Protein AF-A0A975HJW2-F1 (afdb_monomer)

Foldseek 3Di:
DDDPDDPVVLVVQLVVQCPDPPSVVVLVCCCPPVVDDSSLVSVVVVCVVVVHDDDPVRSVVVVVVVVVCCVPPVVVVVVVVVVVCVVDPPPPVVVPDDPPPD

Sequence (102 aa):
MNSPICTTAFWHFSCDLYALSGVQDALLCAQNQDAKNVNILLLLRYLETLHLQLEQQQLDTLKQCAQEFDRLLLAPHRVIRFPFQSRLFIPSCVFNRTRIAA

Mean predicted aligned error: 10.05 Å

Structure (mmCIF, N/CA/C/O backbone):
data_AF-A0A975HJW2-F1
#
_entry.id   AF-A0A975HJW2-F1
#
loop_
_atom_site.group_PDB
_atom_site.id
_atom_site.type_symbol
_atom_site.label_atom_id
_atom_site.label_alt_id
_atom_site.label_comp_id
_atom_site.label_asym_id
_atom_site.label_entity_id
_atom_site.label_seq_id
_atom_site.pdbx_PDB_ins_code
_atom_site.Cartn_x
_atom_site.Cartn_y
_atom_site.Cartn_z
_atom_site.occupancy
_atom_site.B_iso_or_equiv
_atom_site.auth_seq_id
_atom_site.auth_comp_id
_atom_site.auth_asym_id
_atom_site.auth_atom_id
_atom_site.pdbx_PDB_model_num
ATOM 1 N N . MET A 1 1 ? 7.395 3.517 23.644 1.00 37.72 1 MET A N 1
ATOM 2 C CA . MET A 1 1 ? 6.694 4.144 22.504 1.00 37.72 1 MET A CA 1
ATOM 3 C C . MET A 1 1 ? 5.773 3.092 21.910 1.00 37.72 1 MET A C 1
ATOM 5 O O . MET A 1 1 ? 6.270 2.177 21.270 1.00 37.72 1 MET A O 1
ATOM 9 N N . ASN A 1 2 ? 4.472 3.153 22.195 1.00 48.75 2 ASN A N 1
ATOM 10 C CA . ASN A 1 2 ? 3.499 2.230 21.608 1.00 48.75 2 ASN A CA 1
ATOM 11 C C . ASN A 1 2 ? 3.056 2.828 20.276 1.00 48.75 2 ASN A C 1
ATOM 13 O O . ASN A 1 2 ? 2.210 3.719 20.263 1.00 48.75 2 ASN A O 1
ATOM 17 N N . SER A 1 3 ? 3.668 2.405 19.170 1.00 58.69 3 SER A N 1
ATOM 18 C CA . SER A 1 3 ? 3.134 2.756 17.856 1.00 58.69 3 SER A CA 1
ATOM 19 C C . SER A 1 3 ? 1.732 2.149 17.739 1.00 58.69 3 SER A C 1
ATOM 21 O O . SER A 1 3 ? 1.600 0.935 17.896 1.00 58.69 3 SER A O 1
ATOM 23 N N . PRO A 1 4 ? 0.686 2.949 17.464 1.00 71.62 4 PRO A N 1
ATOM 24 C CA . PRO A 1 4 ? -0.682 2.440 17.324 1.00 71.62 4 PRO A CA 1
ATOM 25 C C . PRO A 1 4 ? -0.839 1.508 16.110 1.00 71.62 4 PRO A C 1
ATOM 27 O O . PRO A 1 4 ? -1.828 0.793 15.987 1.00 71.62 4 PRO A O 1
ATOM 30 N N . ILE A 1 5 ? 0.155 1.497 15.219 1.00 79.81 5 ILE A N 1
ATOM 31 C CA . ILE A 1 5 ? 0.204 0.696 14.003 1.00 79.81 5 ILE A CA 1
ATOM 32 C C . ILE A 1 5 ? 1.163 -0.475 14.239 1.00 79.81 5 ILE A C 1
ATOM 34 O O . ILE A 1 5 ? 2.374 -0.286 14.354 1.00 79.81 5 ILE A O 1
ATOM 38 N N . CYS A 1 6 ? 0.626 -1.693 14.290 1.00 87.56 6 CYS A N 1
ATOM 39 C CA . CYS A 1 6 ? 1.429 -2.913 14.259 1.00 87.56 6 CYS A CA 1
ATOM 40 C C . CYS A 1 6 ? 1.810 -3.241 12.808 1.00 87.56 6 CYS A C 1
ATOM 42 O O . CYS A 1 6 ? 0.937 -3.514 11.984 1.00 87.56 6 CYS A O 1
ATOM 44 N N . THR A 1 7 ? 3.110 -3.245 12.500 1.00 87.62 7 THR A N 1
ATOM 45 C CA . THR A 1 7 ? 3.632 -3.506 11.148 1.00 87.62 7 THR A CA 1
ATOM 46 C C . THR A 1 7 ? 3.174 -4.857 10.598 1.00 87.62 7 THR A C 1
ATOM 48 O O . THR A 1 7 ? 2.771 -4.945 9.443 1.00 87.62 7 THR A O 1
ATOM 51 N N . THR A 1 8 ? 3.179 -5.906 11.424 1.00 89.50 8 THR A N 1
ATOM 52 C CA . THR A 1 8 ? 2.734 -7.249 11.018 1.00 89.50 8 THR A CA 1
ATOM 53 C C . THR A 1 8 ? 1.249 -7.262 10.665 1.00 89.50 8 THR A C 1
ATOM 55 O O . THR A 1 8 ? 0.868 -7.800 9.629 1.00 89.50 8 THR A O 1
ATOM 58 N N . ALA A 1 9 ? 0.411 -6.615 11.480 1.00 90.06 9 ALA A N 1
ATOM 59 C CA . ALA A 1 9 ? -1.026 -6.528 11.223 1.00 90.06 9 ALA A CA 1
ATOM 60 C C . ALA A 1 9 ? -1.331 -5.738 9.939 1.00 90.06 9 ALA A C 1
ATOM 62 O O . ALA A 1 9 ? -2.151 -6.175 9.134 1.00 90.06 9 ALA A O 1
ATOM 63 N N . PHE A 1 10 ? -0.613 -4.635 9.700 1.00 92.75 10 PHE A N 1
ATOM 64 C CA . PHE A 1 10 ? -0.705 -3.875 8.452 1.00 92.75 10 PHE A CA 1
ATOM 65 C C . PHE A 1 10 ? -0.346 -4.723 7.222 1.00 92.75 10 PHE A C 1
ATOM 67 O O . PHE A 1 10 ? -1.051 -4.673 6.211 1.00 92.75 10 PHE A O 1
ATOM 74 N N . TRP A 1 11 ? 0.729 -5.514 7.293 1.00 91.50 11 TRP A N 1
ATOM 75 C CA . TRP A 1 11 ? 1.131 -6.373 6.179 1.00 91.50 11 TRP A CA 1
ATOM 76 C C . TRP A 1 11 ? 0.107 -7.467 5.891 1.00 91.50 11 TRP A C 1
ATOM 78 O O . TRP A 1 11 ? -0.237 -7.663 4.728 1.00 91.50 11 TRP A O 1
ATOM 88 N N . HIS A 1 12 ? -0.425 -8.130 6.922 1.00 91.94 12 HIS A N 1
ATOM 89 C CA . HIS A 1 12 ? -1.494 -9.116 6.738 1.00 91.94 12 HIS A CA 1
ATOM 90 C C . HIS A 1 12 ? -2.734 -8.487 6.104 1.00 91.94 12 HIS A C 1
ATOM 92 O O . HIS A 1 12 ? -3.188 -8.969 5.070 1.00 91.94 12 HIS A O 1
ATOM 98 N N . PHE A 1 13 ? -3.197 -7.354 6.640 1.00 93.38 13 PHE A N 1
ATOM 99 C CA . PHE A 1 13 ? -4.309 -6.605 6.060 1.00 93.38 13 PHE A CA 1
ATOM 100 C C . PHE A 1 13 ? -4.070 -6.259 4.586 1.00 93.38 13 PHE A C 1
ATOM 102 O O . PHE A 1 13 ? -4.952 -6.435 3.751 1.00 93.38 13 PHE A O 1
ATOM 109 N N . SER A 1 14 ? -2.870 -5.780 4.256 1.00 93.44 14 SER A N 1
ATOM 110 C CA . SER A 1 14 ? -2.514 -5.397 2.890 1.00 93.44 14 SER A CA 1
ATOM 111 C C . SER A 1 14 ? -2.550 -6.591 1.942 1.00 93.44 14 SER A C 1
ATOM 113 O O . SER A 1 14 ? -3.099 -6.477 0.850 1.00 93.44 14 SER A O 1
ATOM 115 N N . CYS A 1 15 ? -2.006 -7.737 2.359 1.00 92.25 15 CYS A N 1
ATOM 116 C CA . CYS A 1 15 ? -2.051 -8.974 1.584 1.00 92.25 15 CYS A CA 1
ATOM 117 C C . CYS A 1 15 ? -3.492 -9.455 1.368 1.00 92.25 15 CYS A C 1
ATOM 119 O O . CYS A 1 15 ? -3.853 -9.786 0.240 1.00 92.25 15 CYS A O 1
ATOM 121 N N . ASP A 1 16 ? -4.316 -9.442 2.417 1.00 92.31 16 ASP A N 1
ATOM 122 C CA . ASP A 1 16 ? -5.714 -9.873 2.349 1.00 92.31 16 ASP A CA 1
ATOM 123 C C . ASP A 1 16 ? -6.533 -8.959 1.429 1.00 92.31 16 ASP A C 1
ATOM 125 O O . ASP A 1 16 ? -7.270 -9.437 0.566 1.00 92.31 16 ASP A O 1
ATOM 129 N N . LEU A 1 17 ? -6.353 -7.640 1.554 1.00 91.62 17 LEU A N 1
ATOM 130 C CA . LEU A 1 17 ? -7.003 -6.645 0.704 1.00 91.62 17 LEU A CA 1
ATOM 131 C C . LEU A 1 17 ? -6.578 -6.805 -0.760 1.00 91.62 17 LEU A C 1
ATOM 133 O O . LEU A 1 17 ? -7.420 -6.771 -1.654 1.00 91.62 17 LEU A O 1
ATOM 137 N N . TYR A 1 18 ? -5.286 -7.007 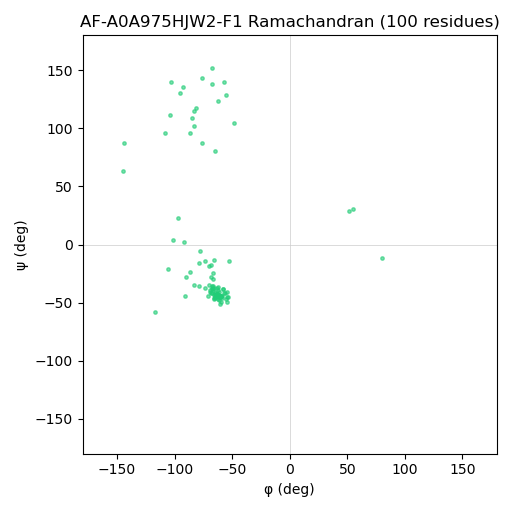-1.013 1.00 89.44 18 TYR A N 1
ATOM 138 C CA . TYR A 1 18 ? -4.751 -7.168 -2.365 1.00 89.44 18 TYR A CA 1
ATOM 139 C C . TYR A 1 18 ? -5.201 -8.478 -3.029 1.00 89.44 18 TYR A C 1
ATOM 141 O O . TYR A 1 18 ? -5.318 -8.534 -4.252 1.00 89.44 18 TYR A O 1
ATOM 149 N N . ALA A 1 19 ? -5.484 -9.517 -2.237 1.00 88.81 19 ALA A N 1
ATOM 150 C CA . ALA A 1 19 ? -6.004 -10.795 -2.716 1.00 88.81 19 ALA A CA 1
ATOM 151 C C . ALA A 1 19 ? -7.484 -10.736 -3.142 1.00 88.81 19 ALA A C 1
ATOM 153 O O . ALA A 1 19 ? -7.965 -11.660 -3.804 1.00 88.81 19 ALA A O 1
ATOM 154 N N . LEU A 1 20 ? -8.216 -9.672 -2.788 1.00 90.75 20 LEU A N 1
ATOM 155 C CA . LEU A 1 20 ? -9.597 -9.492 -3.227 1.00 90.75 20 LEU A CA 1
ATOM 156 C C . LEU A 1 20 ? -9.668 -9.245 -4.739 1.00 90.75 20 LEU A C 1
ATOM 158 O O . LEU A 1 20 ? -8.901 -8.473 -5.320 1.00 90.75 20 LEU A O 1
ATOM 162 N N . SER A 1 21 ? -10.650 -9.883 -5.377 1.00 88.12 21 SER A N 1
ATOM 163 C CA . SER A 1 21 ? -10.868 -9.778 -6.821 1.00 88.12 21 SER A CA 1
ATOM 164 C C . SER A 1 21 ? -11.030 -8.319 -7.258 1.00 88.12 21 SER A C 1
ATOM 166 O O . SER A 1 21 ? -11.850 -7.585 -6.709 1.00 88.12 21 SER A O 1
ATOM 168 N N . GLY A 1 22 ? -10.259 -7.906 -8.265 1.00 88.06 22 GLY A N 1
ATOM 169 C CA . GLY A 1 22 ? -10.290 -6.556 -8.836 1.00 88.06 22 GLY A CA 1
ATOM 170 C C . GLY A 1 22 ? -9.525 -5.487 -8.045 1.00 88.06 22 GLY A C 1
ATOM 171 O O . GLY A 1 22 ? -9.272 -4.414 -8.590 1.00 88.06 22 GLY A O 1
ATOM 172 N N . VAL A 1 23 ? -9.096 -5.758 -6.804 1.00 88.94 23 VAL A N 1
ATOM 173 C CA . VAL A 1 23 ? -8.328 -4.781 -6.009 1.00 88.94 23 VAL A CA 1
ATOM 174 C C . VAL A 1 23 ? -6.922 -4.601 -6.567 1.00 88.94 23 VAL A C 1
ATOM 176 O O . VAL A 1 23 ? -6.481 -3.466 -6.741 1.00 88.94 23 VAL A O 1
ATOM 179 N N . GLN A 1 24 ? -6.241 -5.695 -6.916 1.00 89.19 24 GLN A N 1
ATOM 180 C CA . GLN A 1 24 ? -4.936 -5.631 -7.574 1.00 89.19 24 GLN A CA 1
ATOM 181 C C . GLN A 1 24 ? -4.984 -4.776 -8.850 1.00 89.19 24 GLN A C 1
ATOM 183 O O . GLN A 1 24 ? -4.161 -3.876 -9.015 1.00 89.19 24 GLN A O 1
ATOM 188 N N . ASP A 1 25 ? -5.953 -5.024 -9.732 1.00 87.62 25 ASP A N 1
ATOM 189 C CA . ASP A 1 25 ? -6.070 -4.294 -10.997 1.00 87.62 25 ASP A CA 1
ATOM 190 C C . ASP A 1 25 ? -6.378 -2.813 -10.765 1.00 87.62 25 ASP A C 1
ATOM 192 O O . ASP A 1 25 ? -5.761 -1.952 -11.390 1.00 87.62 25 ASP A O 1
ATOM 196 N N . ALA A 1 26 ? -7.265 -2.496 -9.817 1.00 87.94 26 ALA A N 1
ATOM 197 C CA . ALA A 1 26 ? -7.577 -1.119 -9.450 1.00 87.94 26 ALA A CA 1
ATOM 198 C C . ALA A 1 26 ? -6.356 -0.375 -8.881 1.00 87.94 26 ALA A C 1
ATOM 200 O O . ALA A 1 26 ? -6.097 0.768 -9.262 1.00 87.94 26 ALA A O 1
ATOM 201 N N . LEU A 1 27 ? -5.577 -1.017 -8.005 1.00 88.12 27 LEU A N 1
ATOM 202 C CA . LEU A 1 27 ? -4.371 -0.430 -7.416 1.00 88.12 27 LEU A CA 1
ATOM 203 C C . LEU A 1 27 ? -3.265 -0.236 -8.457 1.00 88.12 27 LEU A C 1
ATOM 205 O O . LEU A 1 27 ? -2.625 0.814 -8.476 1.00 88.12 27 LEU A O 1
ATOM 209 N N . LEU A 1 28 ? -3.065 -1.204 -9.354 1.00 87.12 28 LEU A N 1
ATOM 210 C CA . LEU A 1 28 ? -2.104 -1.081 -10.452 1.00 87.12 28 LEU A CA 1
ATOM 211 C C . LEU A 1 28 ? -2.534 -0.021 -11.471 1.00 87.12 28 LEU A C 1
ATOM 213 O O . LEU A 1 28 ? -1.691 0.720 -11.974 1.00 87.12 28 LEU A O 1
ATOM 217 N N . CYS A 1 29 ? -3.832 0.090 -11.750 1.00 86.69 29 CYS A N 1
ATOM 218 C CA . CYS A 1 29 ? -4.392 1.150 -12.582 1.00 86.69 29 CYS A CA 1
ATOM 219 C C . CYS A 1 29 ? -4.113 2.527 -11.963 1.00 86.69 29 CYS A C 1
ATOM 221 O O . CYS A 1 29 ? -3.497 3.374 -12.608 1.00 86.69 29 CYS A O 1
ATOM 223 N N . ALA A 1 30 ? -4.439 2.706 -10.679 1.00 84.50 30 ALA A N 1
ATOM 224 C CA . ALA A 1 30 ? -4.148 3.925 -9.927 1.00 84.50 30 ALA A CA 1
ATOM 225 C C . ALA A 1 30 ? -2.643 4.252 -9.899 1.00 84.50 30 ALA A C 1
ATOM 227 O O . ALA A 1 30 ? -2.251 5.413 -10.012 1.00 84.50 30 ALA A O 1
ATOM 228 N N . GLN A 1 31 ? -1.783 3.238 -9.786 1.00 85.31 31 GLN A N 1
ATOM 229 C CA . GLN A 1 31 ? -0.336 3.425 -9.823 1.00 85.31 31 GLN A CA 1
ATOM 230 C C . GLN A 1 31 ? 0.154 3.916 -11.186 1.00 85.31 31 GLN A C 1
ATOM 232 O O . GLN A 1 31 ? 0.980 4.824 -11.253 1.00 85.31 31 GLN A O 1
ATOM 237 N N . ASN A 1 32 ? -0.320 3.299 -12.267 1.00 82.75 32 ASN A N 1
ATOM 238 C CA . ASN A 1 32 ? 0.198 3.550 -13.607 1.00 82.75 32 ASN A CA 1
ATOM 239 C C . ASN A 1 32 ? -0.418 4.795 -14.259 1.00 82.75 32 ASN A C 1
ATOM 241 O O . ASN A 1 32 ? 0.276 5.478 -15.005 1.00 82.75 32 ASN A O 1
ATOM 245 N N . GLN A 1 33 ? -1.697 5.082 -14.000 1.00 81.88 33 GLN A N 1
ATOM 246 C CA . GLN A 1 33 ? -2.422 6.197 -14.620 1.00 81.88 33 GLN A CA 1
ATOM 247 C C . GLN A 1 33 ? -2.322 7.484 -13.798 1.00 81.88 33 GLN A C 1
ATOM 249 O O . GLN A 1 33 ? -2.040 8.540 -14.354 1.00 81.88 33 GLN A O 1
ATOM 254 N N . ASP A 1 34 ? -2.483 7.391 -12.474 1.00 75.62 34 ASP A N 1
ATOM 255 C CA . ASP A 1 34 ? -2.527 8.566 -11.592 1.00 75.62 34 ASP A CA 1
ATOM 256 C C . ASP A 1 34 ? -1.203 8.817 -10.851 1.00 75.62 34 ASP A C 1
ATOM 258 O O . ASP A 1 34 ? -1.143 9.673 -9.967 1.00 75.62 34 ASP A O 1
ATOM 262 N N . ALA A 1 35 ? -0.157 8.030 -11.137 1.00 78.81 35 ALA A N 1
ATOM 263 C CA . ALA A 1 35 ? 1.116 8.039 -10.407 1.00 78.81 35 ALA A CA 1
ATOM 264 C C . ALA A 1 35 ? 0.949 7.900 -8.876 1.00 78.81 35 ALA A C 1
ATOM 266 O O . ALA A 1 35 ? 1.766 8.397 -8.095 1.00 78.81 35 ALA A O 1
ATOM 267 N N . LYS A 1 36 ? -0.119 7.227 -8.423 1.00 83.44 36 LYS A N 1
ATOM 268 C CA . LYS A 1 36 ? -0.395 7.027 -6.994 1.00 83.44 36 LYS A CA 1
ATOM 269 C C . LYS A 1 36 ? 0.523 5.957 -6.411 1.00 83.44 36 LYS A C 1
ATOM 271 O O . LYS A 1 36 ? 0.795 4.930 -7.029 1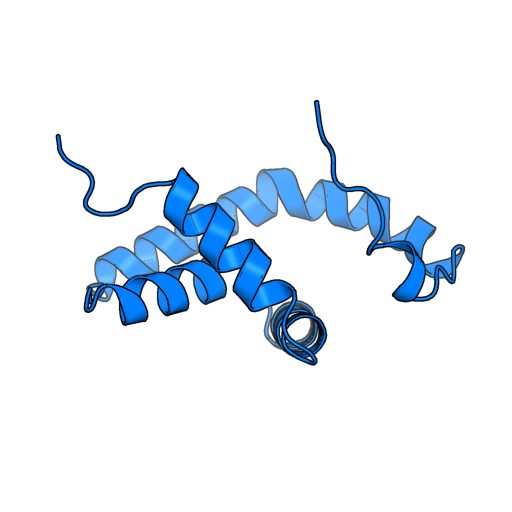.00 83.44 36 LYS A O 1
ATOM 276 N N . ASN A 1 37 ? 0.958 6.156 -5.170 1.00 88.19 37 ASN A N 1
ATOM 277 C CA . ASN A 1 37 ? 1.721 5.142 -4.453 1.00 88.19 37 ASN A CA 1
ATOM 278 C C . ASN A 1 37 ? 0.768 4.120 -3.806 1.00 88.19 37 ASN A C 1
ATOM 280 O O . ASN A 1 37 ? 0.006 4.458 -2.898 1.00 88.19 37 ASN A O 1
ATOM 284 N N . VAL A 1 38 ? 0.826 2.866 -4.265 1.00 89.38 38 VAL A N 1
ATOM 285 C CA . VAL A 1 38 ? -0.030 1.768 -3.776 1.00 89.38 38 VAL A CA 1
ATOM 286 C C . VAL A 1 38 ? 0.117 1.553 -2.270 1.00 89.38 38 VAL A C 1
ATOM 288 O O . VAL A 1 38 ? -0.883 1.345 -1.591 1.00 89.38 38 VAL A O 1
ATOM 291 N N . ASN A 1 39 ? 1.330 1.669 -1.724 1.00 88.88 39 ASN A N 1
ATOM 292 C CA . ASN A 1 39 ? 1.567 1.452 -0.296 1.00 88.88 39 ASN A CA 1
ATOM 293 C C . ASN A 1 39 ? 0.884 2.523 0.562 1.00 88.88 39 ASN A C 1
ATOM 295 O O . ASN A 1 39 ? 0.357 2.203 1.624 1.00 88.88 39 ASN A O 1
ATOM 299 N N . ILE A 1 40 ? 0.827 3.774 0.088 1.00 90.31 40 ILE A N 1
ATOM 300 C CA . ILE A 1 40 ? 0.061 4.828 0.768 1.00 90.31 40 ILE A CA 1
ATOM 301 C C . ILE A 1 40 ? -1.432 4.500 0.740 1.00 90.31 40 ILE A C 1
ATOM 303 O O . ILE A 1 40 ? -2.089 4.620 1.768 1.00 90.31 40 ILE A O 1
ATOM 307 N N . LEU A 1 41 ? -1.977 4.066 -0.401 1.00 91.25 41 LEU A N 1
ATOM 308 C CA . LEU A 1 41 ? -3.398 3.708 -0.499 1.00 91.25 41 LEU A CA 1
ATOM 309 C C . LEU A 1 41 ? -3.763 2.566 0.460 1.00 91.25 41 LEU A C 1
ATOM 311 O O . LEU A 1 41 ? -4.769 2.655 1.160 1.00 91.25 41 LEU A O 1
ATOM 315 N N . LEU A 1 42 ? -2.926 1.528 0.528 1.00 92.19 42 LEU A N 1
ATOM 316 C CA . LEU A 1 42 ? -3.095 0.413 1.462 1.00 92.19 42 LEU A CA 1
ATOM 317 C C . LEU A 1 42 ? -3.018 0.880 2.921 1.00 92.19 42 LEU A C 1
ATOM 319 O O . LEU A 1 42 ? -3.846 0.475 3.735 1.00 92.19 42 LEU A O 1
ATOM 323 N N . LEU A 1 43 ? -2.075 1.769 3.249 1.00 91.62 43 LEU A N 1
ATOM 324 C CA . LEU A 1 43 ? -1.945 2.323 4.596 1.00 91.62 43 LEU A CA 1
ATOM 325 C C . LEU A 1 43 ? -3.159 3.166 4.987 1.00 91.62 43 LEU A C 1
ATOM 327 O O . LEU A 1 43 ? -3.689 2.981 6.076 1.00 91.62 43 LEU A O 1
ATOM 331 N N . LEU A 1 44 ? -3.635 4.049 4.108 1.00 91.50 44 LEU A N 1
ATOM 332 C CA . LEU A 1 44 ? -4.829 4.858 4.366 1.00 91.50 44 LEU A CA 1
ATOM 333 C C . LEU A 1 44 ? -6.050 3.974 4.621 1.00 91.50 44 LEU A C 1
ATOM 335 O O . LEU A 1 44 ? -6.769 4.188 5.593 1.00 91.50 44 LEU A O 1
ATOM 339 N N . ARG A 1 45 ? -6.231 2.926 3.811 1.00 92.62 45 ARG A N 1
ATOM 340 C CA . ARG A 1 45 ? -7.295 1.942 4.030 1.00 92.62 45 ARG A CA 1
ATOM 341 C C . ARG A 1 45 ? -7.154 1.202 5.353 1.00 92.62 45 ARG A C 1
ATOM 343 O O . ARG A 1 45 ? -8.154 0.978 6.022 1.00 92.62 45 ARG A O 1
ATOM 350 N N . TYR A 1 46 ? -5.938 0.847 5.752 1.00 92.88 46 TYR A N 1
ATOM 351 C CA . TYR A 1 46 ? -5.706 0.211 7.045 1.00 92.88 46 TYR A CA 1
ATOM 352 C C . TYR A 1 46 ? -6.040 1.153 8.209 1.00 92.88 46 TYR A C 1
ATOM 354 O O . TYR A 1 46 ? -6.722 0.756 9.151 1.00 92.88 46 TYR A O 1
ATOM 362 N N . LEU A 1 47 ? -5.632 2.420 8.127 1.00 91.88 47 LEU A N 1
ATOM 363 C CA . LEU A 1 47 ? -5.931 3.428 9.147 1.00 91.88 47 LEU A CA 1
ATOM 364 C C . LEU A 1 47 ? -7.435 3.683 9.300 1.00 91.88 47 LEU A C 1
ATOM 366 O O . LEU A 1 47 ? -7.903 3.823 10.430 1.00 91.88 47 LEU A O 1
ATOM 370 N N . GLU A 1 48 ? -8.197 3.651 8.201 1.00 91.81 48 GLU A N 1
ATOM 371 C CA . GLU A 1 48 ? -9.664 3.709 8.246 1.00 91.81 48 GLU A CA 1
ATOM 372 C C . GLU A 1 48 ? -10.253 2.582 9.113 1.00 91.81 48 GLU A C 1
ATOM 374 O O . GLU A 1 48 ? -11.145 2.847 9.918 1.00 91.81 48 GLU A O 1
ATOM 379 N N . THR A 1 49 ? -9.729 1.350 9.022 1.00 91.38 49 THR A N 1
ATOM 380 C CA . THR A 1 49 ? -10.196 0.219 9.859 1.00 91.38 49 THR A CA 1
ATOM 381 C C . THR A 1 49 ? -9.885 0.388 11.345 1.00 91.38 49 THR A C 1
ATOM 383 O O . THR A 1 49 ? -10.577 -0.175 12.189 1.00 91.38 49 THR A O 1
ATOM 386 N N . LEU A 1 50 ? -8.860 1.178 11.667 1.00 90.50 50 LEU A N 1
ATOM 387 C CA . LEU A 1 50 ? -8.465 1.506 13.036 1.00 90.50 50 LEU A CA 1
ATOM 388 C C . LEU A 1 50 ? -9.139 2.787 13.550 1.00 90.50 50 LEU A C 1
ATOM 390 O O . LEU A 1 50 ? -8.852 3.211 14.667 1.00 90.50 50 LEU A O 1
ATOM 394 N N . HIS A 1 51 ? -10.005 3.415 12.746 1.00 90.56 51 HIS A N 1
ATOM 395 C CA . HIS A 1 51 ? -10.606 4.723 13.021 1.00 90.56 51 HIS A CA 1
ATOM 396 C C . HIS A 1 51 ? -9.570 5.827 13.297 1.00 90.56 51 HIS A C 1
ATOM 398 O O . HIS A 1 51 ? -9.831 6.777 14.036 1.00 90.56 51 HIS A O 1
ATOM 404 N N . LEU A 1 52 ? -8.388 5.708 12.690 1.00 89.62 52 LEU A N 1
ATOM 405 C CA . LEU A 1 52 ? -7.313 6.685 12.796 1.00 89.62 52 LEU A CA 1
ATOM 406 C C . LEU A 1 52 ? -7.379 7.649 11.615 1.00 89.62 52 LEU A C 1
ATOM 408 O O . LEU A 1 52 ? -7.438 7.236 10.457 1.00 89.62 52 LEU A O 1
ATOM 412 N N . GLN A 1 53 ? -7.331 8.943 11.911 1.00 87.75 53 GLN A N 1
ATOM 413 C CA . GLN A 1 53 ? -7.231 9.991 10.903 1.00 87.75 53 GLN A CA 1
ATOM 414 C C . GLN A 1 53 ? -5.803 10.520 10.857 1.00 87.75 53 GLN A C 1
ATOM 416 O O . GLN A 1 53 ? -5.162 10.689 11.894 1.00 87.75 53 GLN A O 1
ATOM 421 N N . LEU A 1 54 ? -5.311 10.775 9.647 1.00 86.12 54 LEU A N 1
ATOM 422 C CA . LEU A 1 54 ? -4.063 11.500 9.453 1.00 86.12 54 LEU A CA 1
ATOM 423 C C . LEU A 1 54 ? -4.363 12.979 9.290 1.00 86.12 54 LEU A C 1
ATOM 425 O O . LEU A 1 54 ? -5.237 13.369 8.515 1.00 86.12 54 LEU A O 1
ATOM 429 N N . GLU A 1 55 ? -3.577 13.799 9.970 1.00 91.06 55 GLU A N 1
ATOM 430 C CA . GLU A 1 55 ? -3.531 15.221 9.677 1.00 91.06 55 GLU A CA 1
ATOM 431 C C . GLU A 1 55 ? -2.899 15.453 8.302 1.00 91.06 55 GLU A C 1
ATOM 433 O O . GLU A 1 55 ? -2.036 14.693 7.846 1.00 91.06 55 G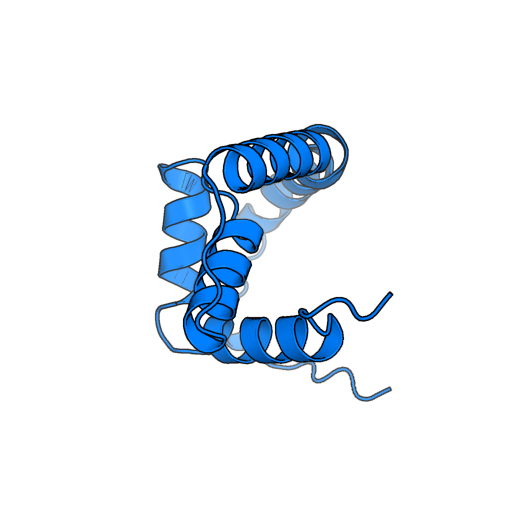LU A O 1
ATOM 438 N N . GLN A 1 56 ? -3.280 16.552 7.651 1.00 88.75 56 GLN A N 1
ATOM 439 C CA . GLN A 1 56 ? -2.774 16.902 6.324 1.00 88.75 56 GLN A CA 1
ATOM 440 C C . GLN A 1 56 ? -1.235 16.947 6.288 1.00 88.75 56 GLN A C 1
ATOM 442 O O . GLN A 1 56 ? -0.620 16.397 5.378 1.00 88.75 56 GLN A O 1
ATOM 447 N N . GLN A 1 57 ? -0.602 17.493 7.331 1.00 91.06 57 GLN A N 1
ATOM 448 C CA . GLN A 1 57 ? 0.857 17.550 7.449 1.00 91.06 57 GLN A CA 1
ATOM 449 C C . GLN A 1 57 ? 1.508 16.157 7.525 1.00 91.06 57 GLN A C 1
ATOM 451 O O . GLN A 1 57 ? 2.574 15.932 6.946 1.00 91.06 57 GLN A O 1
ATOM 456 N N . GLN A 1 58 ? 0.873 15.204 8.214 1.00 89.88 58 GLN A N 1
ATOM 457 C CA . GLN A 1 58 ? 1.366 13.827 8.312 1.00 89.88 58 GLN A CA 1
ATOM 458 C C . GLN A 1 58 ? 1.240 13.114 6.965 1.00 89.88 58 GLN A C 1
ATOM 460 O O . GLN A 1 58 ? 2.162 12.414 6.544 1.00 89.88 58 GLN A O 1
ATOM 465 N N . LEU A 1 59 ? 0.124 13.332 6.266 1.00 89.81 59 LEU A N 1
ATOM 466 C CA . LEU A 1 59 ? -0.100 12.795 4.930 1.00 89.81 59 LEU A CA 1
ATOM 467 C C . LEU A 1 59 ? 0.917 13.342 3.920 1.00 89.81 59 LEU A C 1
ATOM 469 O O . LEU A 1 59 ? 1.438 12.584 3.102 1.00 89.81 59 LEU A O 1
ATOM 473 N N . ASP A 1 60 ? 1.223 14.635 3.975 1.00 90.31 60 ASP A N 1
ATOM 474 C CA . ASP A 1 60 ? 2.193 15.249 3.069 1.00 90.31 60 ASP A CA 1
ATOM 475 C C . ASP A 1 60 ? 3.620 14.771 3.360 1.00 90.31 60 ASP A C 1
ATOM 477 O O . ASP A 1 60 ? 4.350 14.425 2.430 1.00 90.31 60 ASP A O 1
ATOM 481 N N . THR A 1 61 ? 3.978 14.617 4.639 1.00 91.38 61 THR A N 1
ATOM 482 C CA . THR A 1 61 ? 5.249 13.991 5.044 1.00 91.38 61 THR A CA 1
ATOM 483 C C . THR A 1 61 ? 5.352 12.558 4.514 1.00 91.38 61 THR A C 1
ATOM 485 O O . THR A 1 61 ? 6.360 12.177 3.920 1.00 91.38 61 THR A O 1
ATOM 488 N N . LEU A 1 62 ? 4.285 11.765 4.655 1.00 90.44 62 LEU A N 1
ATOM 489 C CA . LEU A 1 62 ? 4.235 10.389 4.165 1.00 90.44 62 LEU A CA 1
ATOM 490 C C . LEU A 1 62 ? 4.409 10.322 2.641 1.00 90.44 62 LEU A C 1
ATOM 492 O O . LEU A 1 62 ? 5.168 9.489 2.143 1.00 90.44 62 LEU A O 1
ATOM 496 N N . LYS A 1 63 ? 3.735 11.208 1.898 1.00 90.12 63 LYS A N 1
ATOM 497 C CA . LYS A 1 63 ? 3.877 11.309 0.439 1.00 90.12 63 LYS A CA 1
ATOM 498 C C . LYS A 1 63 ? 5.310 11.636 0.037 1.00 90.12 63 LYS A C 1
ATOM 500 O O . LYS A 1 63 ? 5.829 10.977 -0.856 1.00 90.12 63 LYS A O 1
ATOM 505 N N . GLN A 1 64 ? 5.952 12.594 0.703 1.00 90.88 64 GLN A N 1
ATOM 506 C CA . GLN A 1 64 ? 7.344 12.957 0.426 1.00 90.88 64 GLN A CA 1
ATOM 507 C C . GLN A 1 64 ? 8.296 11.784 0.687 1.00 90.88 64 GLN A C 1
ATOM 509 O O . GLN A 1 64 ? 9.111 11.454 -0.174 1.00 90.88 64 GLN A O 1
ATOM 514 N N . CYS A 1 65 ? 8.156 11.096 1.825 1.00 89.62 65 CYS A N 1
ATOM 515 C CA . CYS A 1 65 ? 8.959 9.912 2.131 1.00 89.62 65 CYS A CA 1
ATOM 516 C C . CYS A 1 65 ? 8.769 8.801 1.089 1.00 89.62 65 CYS A C 1
ATOM 518 O O . CYS A 1 65 ? 9.743 8.202 0.635 1.00 89.62 65 CYS A O 1
ATOM 520 N N . ALA A 1 66 ? 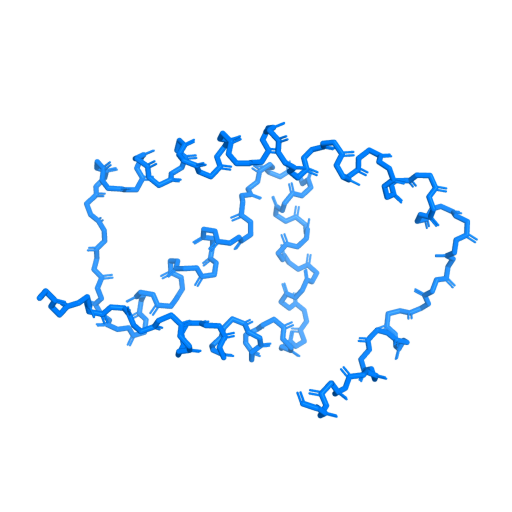7.526 8.535 0.684 1.00 88.06 66 ALA A N 1
ATOM 521 C CA . ALA A 1 66 ? 7.227 7.519 -0.317 1.00 88.06 66 ALA A CA 1
ATOM 522 C C . ALA A 1 66 ? 7.748 7.896 -1.710 1.00 88.06 66 ALA A C 1
ATOM 524 O O . ALA A 1 66 ? 8.248 7.030 -2.418 1.00 88.06 66 ALA A O 1
ATOM 525 N N . GLN A 1 67 ? 7.665 9.171 -2.097 1.00 87.94 67 GLN A N 1
ATOM 526 C CA . GLN A 1 67 ? 8.222 9.666 -3.357 1.00 87.94 67 GLN A CA 1
ATOM 527 C C . GLN A 1 67 ? 9.740 9.511 -3.397 1.00 87.94 67 GLN A C 1
ATOM 529 O O . GLN A 1 67 ? 10.281 9.071 -4.409 1.00 87.94 67 GLN A O 1
ATOM 534 N N . GLU A 1 68 ? 10.426 9.828 -2.300 1.00 88.88 68 GLU A N 1
ATOM 535 C CA . GLU A 1 68 ? 11.876 9.675 -2.229 1.00 88.88 68 GLU A CA 1
ATOM 536 C C . GLU A 1 68 ? 12.286 8.199 -2.265 1.00 88.88 68 GLU A C 1
ATOM 538 O O . GLU A 1 68 ? 13.189 7.821 -3.011 1.00 88.88 68 GLU A O 1
ATOM 543 N N . PHE A 1 69 ? 11.567 7.336 -1.545 1.00 85.94 69 PHE A N 1
ATOM 544 C CA . PHE A 1 69 ? 11.759 5.888 -1.613 1.00 85.94 69 PHE A CA 1
ATOM 545 C C . PHE A 1 69 ? 11.510 5.339 -3.026 1.00 85.94 69 PHE A C 1
ATOM 547 O O . PHE A 1 69 ? 12.308 4.557 -3.552 1.00 85.94 69 PHE A O 1
ATOM 554 N N . ASP A 1 70 ? 10.428 5.778 -3.672 1.00 85.19 70 ASP A N 1
ATOM 555 C CA . ASP A 1 70 ? 10.103 5.401 -5.043 1.00 85.19 70 ASP A CA 1
ATOM 556 C C . ASP A 1 70 ? 11.211 5.837 -6.003 1.00 85.19 70 ASP A C 1
ATOM 558 O O . ASP A 1 70 ? 11.627 5.046 -6.846 1.00 85.19 70 ASP A O 1
ATOM 562 N N . ARG A 1 71 ? 11.722 7.063 -5.866 1.00 85.19 71 ARG A N 1
ATOM 563 C CA . ARG A 1 71 ? 12.778 7.618 -6.720 1.00 85.19 71 ARG A CA 1
ATOM 564 C C . ARG A 1 71 ? 14.107 6.887 -6.548 1.00 85.19 71 ARG A C 1
ATOM 566 O O . ARG A 1 71 ? 14.749 6.564 -7.545 1.00 85.19 71 ARG A O 1
ATOM 573 N N . LEU A 1 72 ? 14.521 6.645 -5.305 1.00 86.31 72 LEU A N 1
ATOM 574 C CA . LEU A 1 72 ? 15.834 6.081 -4.992 1.00 86.31 72 LEU A CA 1
ATOM 575 C C . LEU A 1 72 ? 15.901 4.567 -5.201 1.00 86.31 72 LEU A C 1
ATOM 577 O O . LEU A 1 72 ? 16.943 4.059 -5.608 1.00 86.31 72 LEU A O 1
ATOM 581 N N . LEU A 1 73 ? 14.814 3.848 -4.913 1.00 83.69 73 LEU A N 1
ATOM 582 C CA . LEU A 1 73 ? 14.821 2.386 -4.872 1.00 83.69 73 LEU A CA 1
ATOM 583 C C . LEU A 1 73 ? 13.889 1.787 -5.923 1.00 83.69 73 LEU A C 1
ATOM 585 O O . LEU A 1 73 ? 14.338 1.035 -6.788 1.00 83.69 73 LEU A O 1
ATOM 589 N N . LEU A 1 74 ? 12.593 2.116 -5.907 1.00 80.38 74 LEU A N 1
ATOM 590 C CA . LEU A 1 74 ? 11.636 1.389 -6.750 1.00 80.38 74 LEU A CA 1
A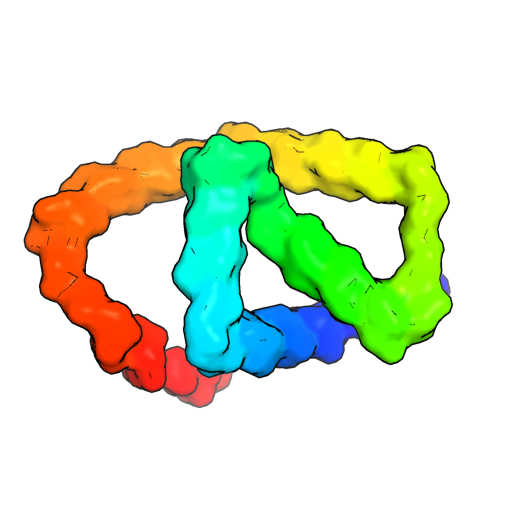TOM 591 C C . LEU A 1 74 ? 11.734 1.734 -8.237 1.00 80.38 74 LEU A C 1
ATOM 593 O O . LEU A 1 74 ? 11.571 0.840 -9.063 1.00 80.38 74 LEU A O 1
ATOM 597 N N . ALA A 1 75 ? 11.984 2.987 -8.608 1.00 78.19 75 ALA A N 1
ATOM 598 C CA . ALA A 1 75 ? 12.071 3.414 -10.001 1.00 78.19 75 ALA A CA 1
ATOM 599 C C . ALA A 1 75 ? 13.215 2.705 -10.752 1.00 78.19 75 ALA A C 1
ATOM 601 O O . ALA A 1 75 ? 12.928 2.111 -11.796 1.00 78.19 75 ALA A O 1
ATOM 602 N N . PRO A 1 76 ? 14.452 2.629 -10.215 1.00 79.62 76 PRO A N 1
ATOM 603 C CA . PRO A 1 76 ? 15.507 1.799 -10.797 1.00 79.62 76 PRO A CA 1
ATOM 604 C C . PRO A 1 76 ? 15.086 0.336 -11.000 1.00 79.62 76 PRO A C 1
ATOM 606 O O . PRO A 1 76 ? 15.273 -0.228 -12.079 1.00 79.62 76 PRO A O 1
ATOM 609 N N . HIS A 1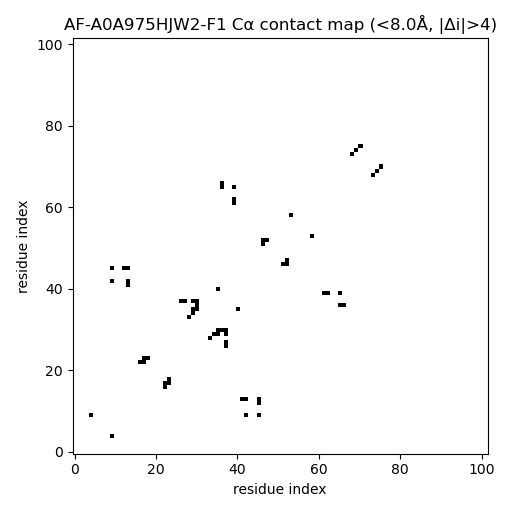 77 ? 14.438 -0.277 -10.004 1.00 74.50 77 HIS A N 1
ATOM 610 C CA . HIS A 1 77 ? 13.966 -1.661 -10.112 1.00 74.50 77 HIS A CA 1
ATOM 611 C C . HIS A 1 77 ? 12.834 -1.835 -11.139 1.00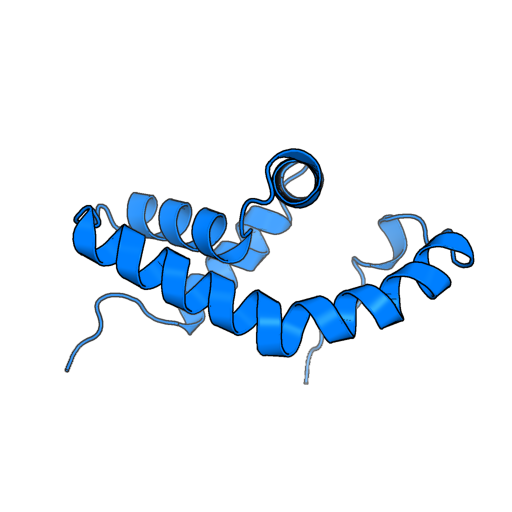 74.50 77 HIS A C 1
ATOM 613 O O . HIS A 1 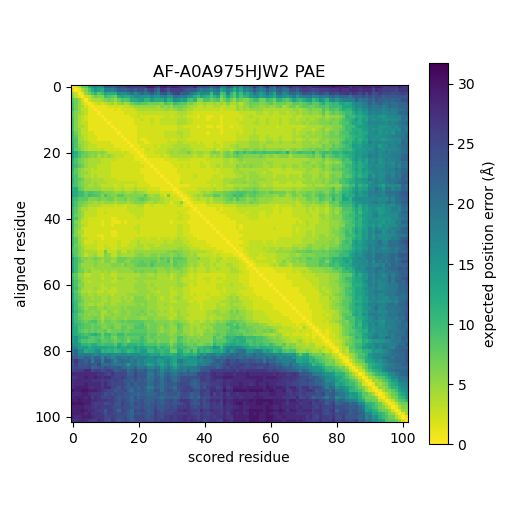77 ? 12.785 -2.847 -11.842 1.00 74.50 77 HIS A O 1
ATOM 619 N N . ARG A 1 78 ? 11.932 -0.855 -11.274 1.00 73.38 78 ARG A N 1
ATOM 620 C CA . ARG A 1 78 ? 10.843 -0.870 -12.267 1.00 73.38 78 ARG A CA 1
ATOM 621 C C . ARG A 1 78 ? 11.383 -0.793 -13.694 1.00 73.38 78 ARG A C 1
ATOM 623 O O . ARG A 1 78 ? 10.863 -1.501 -14.554 1.00 73.38 78 ARG A O 1
ATOM 630 N N . VAL A 1 79 ? 12.442 -0.013 -13.930 1.00 71.31 79 VAL A N 1
ATOM 631 C CA . VAL A 1 79 ? 13.130 0.054 -15.233 1.00 71.31 79 VAL A CA 1
ATOM 632 C C . VAL A 1 79 ? 13.707 -1.307 -15.618 1.00 71.31 79 VAL A C 1
ATOM 634 O O . VAL A 1 79 ? 13.557 -1.721 -16.763 1.00 71.31 79 VAL A O 1
ATOM 637 N N . ILE A 1 80 ? 14.290 -2.041 -14.664 1.00 72.88 80 ILE A N 1
ATOM 638 C CA . ILE A 1 80 ? 14.788 -3.406 -14.903 1.00 72.88 80 ILE A CA 1
ATOM 639 C C . ILE A 1 80 ? 13.629 -4.369 -15.187 1.00 72.88 80 ILE A C 1
ATOM 641 O O . ILE A 1 80 ? 13.750 -5.230 -16.050 1.00 72.88 80 ILE A O 1
ATOM 645 N N . ARG A 1 81 ? 12.490 -4.230 -14.498 1.00 65.69 81 ARG A N 1
ATOM 646 C CA . ARG A 1 81 ? 11.332 -5.130 -14.651 1.00 65.69 81 ARG A CA 1
ATOM 647 C C . ARG A 1 81 ? 10.608 -4.970 -15.993 1.00 65.69 81 ARG A C 1
ATOM 649 O O . ARG A 1 81 ? 10.114 -5.957 -16.538 1.00 65.69 81 ARG A O 1
ATOM 656 N N . PHE A 1 82 ? 10.538 -3.750 -16.524 1.00 59.34 82 PHE A N 1
ATOM 657 C CA . PHE A 1 82 ? 9.784 -3.422 -17.738 1.00 59.34 82 PHE A CA 1
ATOM 658 C C . PHE A 1 82 ? 10.161 -4.267 -18.980 1.00 59.34 82 PHE A C 1
ATOM 660 O O . PHE A 1 82 ? 9.254 -4.816 -19.609 1.00 59.34 82 PHE A O 1
ATOM 667 N N . PRO A 1 83 ? 11.451 -4.480 -19.325 1.00 56.06 83 PRO A N 1
ATOM 668 C CA . PRO A 1 83 ? 11.830 -5.329 -20.460 1.00 56.06 83 PRO A CA 1
ATOM 669 C C . PRO A 1 83 ? 11.532 -6.827 -20.271 1.00 56.06 83 PRO A C 1
ATOM 671 O O . PRO A 1 83 ? 11.479 -7.555 -21.262 1.00 56.06 83 PRO A O 1
ATOM 674 N N . PHE A 1 84 ? 11.312 -7.307 -19.041 1.00 51.09 84 PHE A N 1
ATOM 675 C CA . PHE A 1 84 ? 10.944 -8.707 -18.783 1.00 51.09 84 PHE A CA 1
ATOM 676 C C . PHE A 1 84 ? 9.428 -8.938 -18.791 1.00 51.09 84 PHE A C 1
ATOM 678 O O . PHE A 1 84 ? 8.983 -10.022 -19.166 1.00 51.09 84 PHE A O 1
ATOM 685 N N . GLN A 1 85 ? 8.625 -7.925 -18.447 1.00 51.59 85 GLN A N 1
ATOM 686 C CA . GLN A 1 85 ? 7.159 -8.023 -18.499 1.00 51.59 85 GLN A CA 1
ATOM 687 C C . GLN A 1 85 ? 6.617 -8.152 -19.930 1.00 51.59 85 GLN A C 1
ATOM 689 O O . GLN A 1 85 ? 5.597 -8.801 -20.129 1.00 51.59 85 GLN A O 1
ATOM 694 N N . SER A 1 86 ? 7.302 -7.596 -20.935 1.00 47.22 86 SER A N 1
ATOM 695 C CA . SER A 1 86 ? 6.889 -7.702 -22.343 1.00 47.22 86 SER A CA 1
ATOM 696 C C . SER A 1 86 ? 7.241 -9.043 -23.005 1.00 47.22 86 SER A C 1
ATOM 698 O O . SER A 1 86 ? 6.687 -9.358 -24.056 1.00 47.22 86 SER A O 1
ATOM 700 N N . ARG A 1 87 ? 8.136 -9.848 -22.409 1.00 45.91 87 ARG A N 1
ATOM 701 C CA . ARG A 1 87 ? 8.548 -11.167 -22.941 1.00 45.91 87 ARG A CA 1
ATOM 702 C C . ARG A 1 87 ? 7.978 -12.358 -22.185 1.00 45.91 87 ARG A C 1
ATOM 704 O O . ARG A 1 87 ? 7.916 -13.444 -22.751 1.00 45.91 87 ARG A O 1
ATOM 711 N N . LEU A 1 88 ? 7.547 -12.175 -20.942 1.00 46.19 88 LEU A N 1
ATOM 712 C CA . LEU A 1 88 ? 6.796 -13.189 -20.222 1.00 46.19 88 LEU A CA 1
ATOM 713 C C . LEU A 1 88 ? 5.338 -12.745 -20.104 1.00 46.19 88 LEU A C 1
ATOM 715 O O . LEU A 1 88 ? 4.959 -12.052 -19.162 1.00 46.19 88 LEU A O 1
ATOM 719 N N . PHE A 1 89 ? 4.499 -13.222 -21.025 1.00 43.56 89 PHE A N 1
ATOM 720 C CA . PHE A 1 89 ? 3.083 -13.415 -20.728 1.00 43.56 89 PHE A CA 1
ATOM 721 C C . PHE A 1 89 ? 2.996 -14.511 -19.657 1.00 43.56 89 PHE A C 1
ATOM 723 O O . PHE A 1 89 ? 2.817 -15.687 -19.963 1.00 43.56 89 PHE A O 1
ATOM 730 N N . ILE A 1 90 ? 3.224 -14.144 -18.394 1.00 47.59 90 ILE A N 1
ATOM 731 C CA . ILE A 1 90 ? 2.832 -14.987 -17.271 1.00 47.59 90 ILE A CA 1
ATOM 732 C C . ILE A 1 90 ? 1.371 -14.640 -17.004 1.00 47.59 90 ILE A C 1
ATOM 734 O O . ILE A 1 90 ? 1.105 -13.533 -16.529 1.00 47.59 90 ILE A O 1
ATOM 738 N N . PRO A 1 91 ? 0.412 -15.525 -17.311 1.00 40.69 91 PRO A N 1
ATOM 739 C CA . PRO A 1 91 ? -0.964 -15.280 -16.928 1.00 40.69 91 PRO A CA 1
ATOM 740 C C . PRO A 1 91 ? -1.027 -15.095 -15.409 1.00 40.69 91 PRO A C 1
ATOM 742 O O . PRO A 1 91 ? -0.359 -15.807 -14.652 1.00 40.69 91 PRO A O 1
ATOM 745 N N . SER A 1 92 ? -1.840 -14.139 -14.959 1.00 46.62 92 SER A N 1
ATOM 746 C CA . SER A 1 92 ? -2.002 -13.739 -13.552 1.00 46.62 92 SER A CA 1
ATOM 747 C C . SER A 1 92 ? -2.313 -14.914 -12.605 1.00 46.62 92 SER A C 1
ATOM 749 O O . SER A 1 92 ? -2.166 -14.791 -11.393 1.00 46.62 92 SER A O 1
ATOM 751 N N . CYS A 1 93 ? -2.686 -16.080 -13.145 1.00 47.34 93 CYS A N 1
ATOM 752 C CA . CYS A 1 93 ? -2.890 -17.328 -12.416 1.00 47.34 93 CYS A CA 1
ATOM 753 C C . CYS A 1 93 ? -1.606 -17.986 -11.868 1.00 47.34 93 CYS A C 1
ATOM 755 O O . CYS A 1 93 ? -1.707 -18.800 -10.953 1.00 47.34 93 CYS A O 1
ATOM 757 N N . VAL A 1 94 ? -0.410 -17.651 -12.365 1.00 48.34 94 VAL A N 1
ATOM 758 C CA . VAL A 1 94 ? 0.850 -18.271 -11.895 1.00 48.34 94 VAL A CA 1
ATOM 759 C C . VAL A 1 94 ? 1.420 -17.556 -10.664 1.00 48.34 94 VAL A C 1
ATOM 761 O O . VAL A 1 94 ? 2.125 -18.173 -9.871 1.00 48.34 94 VAL A O 1
ATOM 764 N N . PHE A 1 95 ? 1.084 -16.279 -10.440 1.00 44.75 95 PHE A N 1
ATOM 765 C CA . PHE A 1 95 ? 1.615 -15.524 -9.295 1.00 44.75 95 PHE A CA 1
ATOM 766 C C . PHE A 1 95 ? 0.916 -15.853 -7.962 1.00 44.75 95 PHE A C 1
ATOM 768 O O . PHE A 1 95 ? 1.363 -15.416 -6.908 1.00 44.75 95 PHE A O 1
ATOM 775 N N . ASN A 1 96 ? -0.141 -16.675 -7.978 1.00 37.97 96 ASN A N 1
ATOM 776 C CA . ASN A 1 96 ? -0.908 -17.030 -6.780 1.00 37.97 96 ASN A CA 1
ATOM 777 C C . ASN A 1 96 ? -0.500 -18.372 -6.138 1.00 37.97 96 ASN A C 1
ATOM 779 O O . ASN A 1 96 ? -1.286 -18.999 -5.426 1.00 37.97 96 ASN A O 1
ATOM 783 N N . ARG A 1 97 ? 0.727 -18.856 -6.381 1.00 45.03 97 ARG A N 1
ATOM 784 C CA . ARG A 1 97 ? 1.203 -20.111 -5.779 1.00 45.03 97 ARG A CA 1
ATOM 785 C C . ARG A 1 97 ? 2.688 -20.121 -5.424 1.00 45.03 97 ARG A C 1
ATOM 787 O O . ARG A 1 97 ? 3.433 -20.995 -5.840 1.00 45.03 97 ARG A O 1
ATOM 794 N N . THR A 1 98 ? 3.069 -19.243 -4.509 1.00 37.16 98 THR A N 1
ATOM 795 C CA . THR A 1 98 ? 4.082 -19.597 -3.507 1.00 37.16 98 THR A CA 1
ATOM 796 C C . THR A 1 98 ? 3.715 -18.932 -2.191 1.00 37.16 98 THR A C 1
ATOM 798 O O . THR A 1 98 ? 4.167 -17.844 -1.852 1.00 37.16 98 THR A O 1
ATOM 801 N N . ARG A 1 99 ? 2.881 -19.639 -1.417 1.00 42.19 99 ARG A N 1
ATOM 802 C CA . ARG A 1 99 ? 3.023 -19.645 0.039 1.00 42.19 99 ARG A CA 1
ATOM 803 C C . ARG A 1 99 ? 4.501 -19.907 0.323 1.00 42.19 99 ARG A C 1
ATOM 805 O O . ARG A 1 99 ? 4.953 -21.037 0.150 1.00 42.19 99 ARG A O 1
ATOM 812 N N . ILE A 1 100 ? 5.249 -18.882 0.712 1.00 35.25 100 ILE A N 1
ATOM 813 C CA . ILE A 1 100 ? 6.533 -19.088 1.372 1.00 35.25 100 ILE A CA 1
ATOM 814 C C . ILE A 1 100 ? 6.168 -19.488 2.799 1.00 35.25 100 ILE A C 1
ATOM 816 O O . ILE A 1 100 ? 5.951 -18.652 3.668 1.00 35.25 100 ILE A O 1
ATOM 820 N N . ALA A 1 101 ? 5.958 -20.789 2.983 1.00 32.59 101 ALA A N 1
ATOM 821 C CA . ALA A 1 101 ? 6.170 -21.420 4.267 1.00 32.59 101 ALA A CA 1
ATOM 822 C C . ALA A 1 101 ? 7.670 -21.716 4.343 1.00 32.59 101 ALA A C 1
ATOM 824 O O . ALA A 1 101 ? 8.140 -22.642 3.682 1.00 32.59 101 ALA A O 1
ATOM 825 N N . ALA A 1 102 ? 8.397 -20.879 5.076 1.00 31.70 102 ALA A N 1
ATOM 826 C CA . ALA A 1 102 ? 9.680 -21.177 5.704 1.00 31.70 102 ALA A CA 1
ATOM 827 C C . ALA A 1 102 ? 9.924 -20.118 6.781 1.00 31.70 102 ALA A C 1
ATOM 829 O O . ALA A 1 102 ? 9.843 -18.919 6.431 1.00 31.70 102 ALA A O 1
#

Secondary structure (DSSP, 8-state):
---SS-HHHHHHHHHHHHTSTTHHHHHHHHHHHS---HHHHHHHHHHHHTTPPPPHHHHHHHHHHHHHHIIIIIHHHHHHHHHHHTT----TTSTT------

pLDDT: mean 77.16, std 18.82, range [31.7, 93.44]

Radius of gyration: 15.71 Å; Cα contacts (8 Å, |Δi|>4): 33; chains: 1; bounding box: 27×39×45 Å

Solvent-accessible surface area (backbone atoms only — not comparable to full-atom values): 6230 Å² total; per-residue (Å²): 135,85,68,93,69,54,68,68,60,53,52,52,52,43,53,57,54,47,68,39,88,65,39,47,57,53,44,51,46,39,31,73,75,69,70,42,61,56,68,58,55,47,48,54,55,52,32,55,77,69,74,50,81,77,54,71,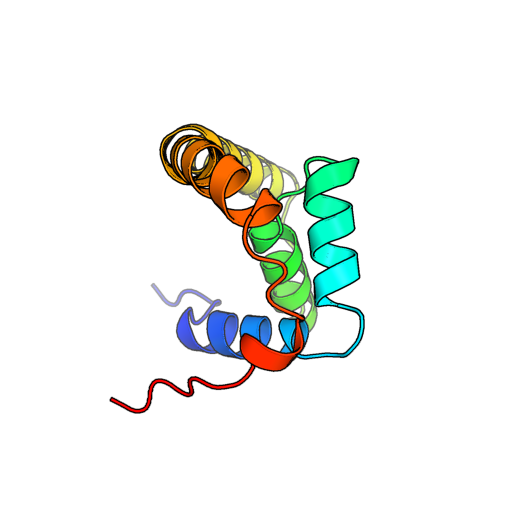69,57,50,52,53,50,50,51,54,49,51,51,47,36,61,75,52,48,48,62,52,48,61,64,44,53,74,50,56,79,73,48,88,68,60,79,78,66,79,79,71,71,83,80,84,127

InterPro domains:
  IPR012659 Conserved hypothetical protein CHP02444 [PF09523] (10-82)
  IPR012659 Conserved hypothetical protein CHP02444 [TIGR02444] (9-86)

Organism: NCBI:txid882626

Nearest PDB structures (foldseek):
  2pp4-assembly1_A  TM=3.429E-01  e=6.634E+00  Homo sapiens